Protein AF-A0AAW6BM75-F1 (afdb_monomer)

Sequence (91 aa):
MINKRLKSARLRANITQEKLGIAAGIDEKSARARVSQYENGTHQPTFEIMCAFSKVLNVPECYFYIVDDDFSDVVLAIHQILVDYKHSPKD

Secondary structure (DSSP, 8-state):
--HHHHHHHHHHTT--HHHHHHHTT--HHHHHHHHHHHHTTSSPPPHHHHHHHHHHHT--GGGGG---HHHHHHHHHHHHHHHHHHHSPP-

Radius of gyration: 13.73 Å; Cα contacts (8 Å, |Δi|>4): 87; chains: 1; bounding box: 24×33×40 Å

Structure (mmCIF, N/CA/C/O backbone):
data_AF-A0AAW6BM75-F1
#
_entry.id   AF-A0AAW6BM75-F1
#
loop_
_atom_site.group_PDB
_atom_site.id
_atom_site.type_symbol
_atom_site.label_atom_id
_atom_site.label_alt_id
_atom_site.label_comp_id
_atom_site.label_asym_id
_atom_site.label_entity_id
_atom_site.label_seq_id
_atom_site.pdbx_PDB_ins_code
_atom_site.Cartn_x
_atom_site.Cartn_y
_atom_site.Cartn_z
_atom_site.occupancy
_atom_site.B_iso_or_equiv
_atom_site.auth_seq_id
_atom_site.auth_comp_id
_atom_site.auth_asym_id
_atom_site.auth_atom_id
_atom_site.pdbx_PDB_model_num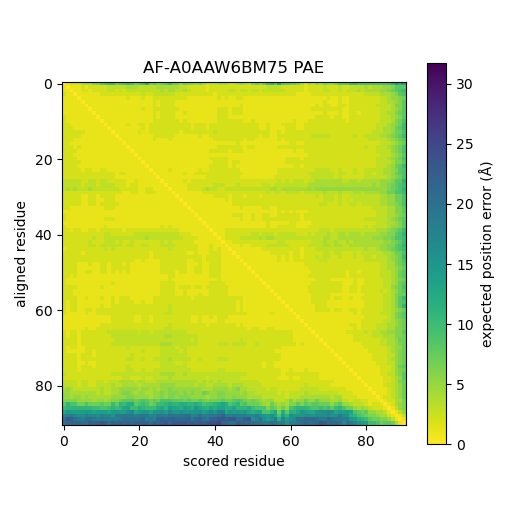
ATOM 1 N N . MET A 1 1 ? 10.732 0.516 3.973 1.00 92.62 1 MET A N 1
ATOM 2 C CA . MET A 1 1 ? 10.007 0.622 2.680 1.00 92.62 1 MET A CA 1
ATOM 3 C C . MET A 1 1 ? 10.076 2.056 2.167 1.00 92.62 1 MET A C 1
ATOM 5 O O . MET A 1 1 ? 10.323 2.948 2.970 1.00 92.62 1 MET A O 1
ATOM 9 N N . ILE A 1 2 ? 9.774 2.293 0.891 1.00 96.62 2 ILE A N 1
ATOM 10 C CA . ILE A 1 2 ? 9.532 3.632 0.339 1.00 96.62 2 ILE A CA 1
ATOM 11 C C . ILE A 1 2 ? 8.048 3.979 0.523 1.00 96.62 2 ILE A C 1
ATOM 13 O O . ILE A 1 2 ? 7.180 3.438 -0.160 1.00 96.62 2 ILE A O 1
ATOM 17 N N . ASN A 1 3 ? 7.734 4.875 1.458 1.00 96.19 3 ASN A N 1
ATOM 18 C CA . ASN A 1 3 ? 6.361 5.179 1.886 1.00 96.19 3 ASN A CA 1
ATOM 19 C C . ASN A 1 3 ? 5.447 5.658 0.738 1.00 96.19 3 ASN A C 1
ATOM 21 O O . ASN A 1 3 ? 4.281 5.255 0.678 1.00 96.19 3 ASN A O 1
ATOM 25 N N . LYS A 1 4 ? 5.981 6.427 -0.231 1.00 97.56 4 LYS A N 1
ATOM 26 C CA . LYS A 1 4 ? 5.217 6.837 -1.427 1.00 97.56 4 LYS A CA 1
ATOM 27 C C . LYS A 1 4 ? 4.693 5.642 -2.232 1.00 97.56 4 LYS A C 1
ATOM 29 O O . LYS A 1 4 ? 3.599 5.728 -2.775 1.00 97.56 4 LYS A O 1
ATOM 34 N N . ARG A 1 5 ? 5.408 4.508 -2.256 1.00 98.56 5 ARG A N 1
ATOM 35 C CA . ARG A 1 5 ? 5.004 3.309 -3.013 1.00 98.56 5 ARG A CA 1
ATOM 36 C C . ARG A 1 5 ? 3.736 2.685 -2.444 1.00 98.56 5 ARG A C 1
ATOM 38 O O . ARG A 1 5 ? 2.835 2.364 -3.212 1.00 98.56 5 ARG A O 1
ATOM 45 N N . LEU A 1 6 ? 3.617 2.584 -1.117 1.00 98.56 6 LEU A N 1
ATOM 46 C CA . LEU A 1 6 ? 2.402 2.058 -0.482 1.00 98.56 6 LEU A CA 1
ATOM 47 C C . LEU A 1 6 ? 1.180 2.906 -0.833 1.00 98.56 6 LEU A C 1
ATOM 49 O O . LEU A 1 6 ? 0.170 2.377 -1.294 1.00 98.56 6 LEU A O 1
ATOM 53 N N . LYS A 1 7 ? 1.311 4.228 -0.679 1.00 98.56 7 LYS A N 1
ATOM 54 C CA . LYS A 1 7 ? 0.235 5.170 -0.988 1.00 98.56 7 LYS A CA 1
ATOM 55 C C . LYS A 1 7 ? -0.155 5.113 -2.463 1.00 98.56 7 LYS A C 1
ATOM 57 O O . LYS A 1 7 ? -1.340 5.020 -2.769 1.00 98.56 7 LYS A O 1
ATOM 62 N N . SER A 1 8 ? 0.819 5.116 -3.373 1.00 98.25 8 SER A N 1
ATOM 63 C CA . SER A 1 8 ? 0.559 5.037 -4.814 1.00 98.25 8 SER A CA 1
ATOM 64 C C . SER A 1 8 ? -0.124 3.726 -5.210 1.00 98.25 8 SER A C 1
ATOM 66 O O . SER A 1 8 ? -1.107 3.760 -5.946 1.00 98.25 8 SER A O 1
ATOM 68 N N . ALA A 1 9 ? 0.329 2.581 -4.689 1.00 98.44 9 ALA A N 1
ATOM 69 C CA . ALA A 1 9 ? -0.319 1.291 -4.940 1.00 98.44 9 ALA A CA 1
ATOM 70 C C . ALA A 1 9 ? -1.755 1.254 -4.403 1.00 98.44 9 ALA A C 1
ATOM 72 O O . ALA A 1 9 ? -2.665 0.841 -5.119 1.00 98.44 9 ALA A O 1
ATOM 73 N N . ARG A 1 10 ? -1.986 1.763 -3.186 1.00 98.69 10 ARG A N 1
ATOM 74 C CA . ARG A 1 10 ? -3.330 1.840 -2.603 1.00 98.69 10 ARG A CA 1
ATOM 75 C C . ARG A 1 10 ? -4.273 2.714 -3.428 1.00 98.69 10 ARG A C 1
ATOM 77 O O . ARG A 1 10 ? -5.427 2.343 -3.632 1.00 98.69 10 ARG A O 1
ATOM 84 N N . LEU A 1 11 ? -3.798 3.872 -3.884 1.00 98.50 11 LEU A N 1
ATOM 85 C CA . LEU A 1 11 ? -4.596 4.782 -4.703 1.00 98.50 11 LEU A CA 1
ATOM 86 C C . LEU A 1 11 ? -4.912 4.177 -6.077 1.00 98.50 11 LEU A C 1
ATOM 88 O O . LEU A 1 11 ? -6.057 4.277 -6.507 1.00 98.50 11 LEU A O 1
ATOM 92 N N . ARG A 1 12 ? -3.962 3.478 -6.718 1.00 97.69 12 ARG A N 1
ATOM 93 C CA . ARG A 1 12 ? -4.226 2.723 -7.959 1.00 97.69 12 ARG A CA 1
ATOM 94 C C . ARG A 1 12 ? -5.262 1.615 -7.765 1.00 97.69 12 ARG A C 1
ATOM 96 O O . ARG A 1 12 ? -6.101 1.420 -8.633 1.00 97.69 12 ARG A O 1
ATOM 103 N N . ALA A 1 13 ? -5.241 0.938 -6.617 1.00 97.75 13 ALA A N 1
ATOM 104 C CA . ALA A 1 13 ? -6.240 -0.069 -6.258 1.00 97.75 13 ALA A CA 1
ATOM 105 C C . ALA A 1 13 ? -7.604 0.528 -5.845 1.00 97.75 13 ALA A C 1
ATOM 107 O O . ALA A 1 13 ? -8.548 -0.219 -5.602 1.00 97.75 13 ALA A O 1
ATOM 108 N N . ASN A 1 14 ? -7.721 1.859 -5.744 1.00 98.25 14 ASN A N 1
ATOM 109 C CA . ASN A 1 14 ? -8.934 2.583 -5.358 1.00 98.25 14 ASN A CA 1
ATOM 110 C C . ASN A 1 14 ? -9.578 2.083 -4.044 1.00 98.25 14 ASN A C 1
ATOM 112 O O . ASN A 1 14 ? -10.789 1.874 -3.950 1.00 98.25 14 ASN A O 1
ATOM 116 N N . ILE A 1 15 ? -8.760 1.874 -3.006 1.00 98.62 15 ILE A N 1
ATOM 117 C CA . ILE A 1 15 ? -9.231 1.461 -1.674 1.00 98.62 15 ILE A CA 1
ATOM 118 C C . ILE A 1 15 ? -8.795 2.435 -0.577 1.00 98.62 15 ILE A C 1
ATOM 120 O O . ILE A 1 15 ? -7.779 3.124 -0.684 1.00 98.62 15 ILE A O 1
ATOM 124 N N . THR A 1 16 ? -9.563 2.500 0.511 1.00 98.75 16 THR A N 1
ATOM 125 C CA . THR A 1 16 ? -9.224 3.318 1.685 1.00 98.75 16 THR A CA 1
ATOM 126 C C . THR A 1 16 ? -8.063 2.704 2.474 1.00 98.75 16 THR A C 1
ATOM 128 O O . THR A 1 16 ? -7.749 1.522 2.333 1.00 98.75 16 THR A O 1
ATOM 131 N N . GLN A 1 17 ? -7.411 3.507 3.323 1.00 98.81 17 GLN A N 1
ATOM 132 C CA . GLN A 1 17 ? -6.370 3.022 4.243 1.00 98.81 17 GLN A CA 1
ATOM 133 C C . GLN A 1 17 ? -6.906 1.921 5.169 1.00 98.81 17 GLN A C 1
ATOM 135 O O . GLN A 1 17 ? -6.250 0.909 5.381 1.00 98.81 17 GLN A O 1
ATOM 140 N N . GLU A 1 18 ? -8.125 2.108 5.673 1.00 98.75 18 GLU A N 1
ATOM 141 C CA . GLU A 1 18 ? -8.837 1.130 6.493 1.00 98.75 18 GLU A CA 1
ATOM 142 C C . GLU A 1 18 ? -9.066 -0.184 5.743 1.00 98.75 18 GLU A C 1
ATOM 144 O O . GLU A 1 18 ? -8.654 -1.237 6.222 1.00 98.75 18 GLU A O 1
ATOM 149 N N . LYS A 1 19 ? -9.620 -0.117 4.524 1.00 98.75 19 LYS A N 1
ATOM 150 C CA . LYS A 1 19 ? -9.878 -1.301 3.696 1.00 98.75 19 LYS A CA 1
ATOM 151 C C . LYS A 1 19 ? -8.595 -2.071 3.384 1.00 98.75 19 LYS A C 1
ATOM 153 O O . LYS A 1 19 ? -8.606 -3.295 3.445 1.00 98.75 19 LYS A O 1
ATOM 158 N N . LEU A 1 20 ? -7.494 -1.373 3.091 1.00 98.81 20 LEU A N 1
ATOM 159 C CA . LEU A 1 20 ? -6.187 -2.008 2.904 1.00 98.81 20 LEU A CA 1
ATOM 160 C C . LEU A 1 20 ? -5.715 -2.711 4.183 1.00 98.81 20 LEU A C 1
ATOM 162 O O . LEU A 1 20 ? -5.284 -3.859 4.120 1.00 98.81 20 LEU A O 1
ATOM 166 N N . GLY A 1 21 ? -5.795 -2.038 5.333 1.00 98.75 21 GLY A N 1
ATOM 167 C CA . GLY A 1 21 ? -5.356 -2.603 6.607 1.00 98.75 21 GLY A CA 1
ATOM 168 C C . GLY A 1 21 ? -6.136 -3.865 6.974 1.00 98.75 21 GLY A C 1
ATOM 169 O O . GLY A 1 21 ? -5.521 -4.893 7.245 1.00 98.75 21 GLY A O 1
ATOM 170 N N . ILE A 1 22 ? -7.468 -3.811 6.897 1.00 98.75 22 ILE A N 1
ATOM 171 C CA . ILE A 1 22 ? -8.348 -4.953 7.187 1.00 98.75 22 ILE A CA 1
ATOM 172 C C . ILE A 1 22 ? -8.053 -6.115 6.234 1.00 98.75 22 ILE A C 1
ATOM 174 O O . ILE A 1 22 ? -7.845 -7.242 6.679 1.00 98.75 22 ILE A O 1
ATOM 178 N N . ALA A 1 23 ? -7.964 -5.848 4.926 1.00 98.62 23 ALA A N 1
ATOM 179 C CA . ALA A 1 23 ? -7.670 -6.880 3.930 1.00 98.62 23 ALA A CA 1
ATOM 180 C C . ALA A 1 23 ? -6.284 -7.524 4.121 1.00 98.62 23 ALA A C 1
ATOM 182 O O . ALA A 1 23 ? -6.078 -8.672 3.735 1.00 98.62 23 ALA A O 1
ATOM 183 N N . ALA A 1 24 ? -5.343 -6.806 4.739 1.00 98.25 24 ALA A N 1
ATOM 184 C CA . ALA A 1 24 ? -4.015 -7.303 5.085 1.00 98.25 24 ALA A CA 1
ATOM 185 C C . ALA A 1 24 ? -3.939 -7.976 6.470 1.00 98.25 24 ALA A C 1
ATOM 187 O O . ALA A 1 24 ? -2.844 -8.312 6.920 1.00 98.25 24 ALA A O 1
ATOM 188 N N . GLY A 1 25 ? -5.072 -8.163 7.156 1.00 98.19 25 GLY A N 1
ATOM 189 C CA . GLY A 1 25 ? -5.141 -8.818 8.464 1.00 98.19 25 GLY A CA 1
ATOM 190 C C . GLY A 1 25 ? -4.792 -7.916 9.652 1.00 98.19 25 GLY A C 1
ATOM 191 O O . GLY A 1 25 ? -4.513 -8.415 10.740 1.00 98.19 25 GLY A O 1
ATOM 192 N N . ILE A 1 26 ? -4.783 -6.592 9.471 1.00 98.31 26 ILE A N 1
ATOM 193 C CA . ILE A 1 26 ? -4.667 -5.644 10.584 1.00 98.31 26 ILE A CA 1
ATOM 194 C C . ILE A 1 26 ? -6.029 -5.524 11.271 1.00 98.31 26 ILE A C 1
ATOM 196 O O . ILE A 1 26 ? -7.046 -5.361 10.601 1.00 98.31 26 ILE A O 1
ATOM 200 N N . ASP A 1 27 ? -6.030 -5.552 12.606 1.00 98.19 27 ASP A N 1
ATOM 201 C CA . ASP A 1 27 ? -7.229 -5.326 13.419 1.00 98.19 27 ASP A CA 1
ATOM 202 C C . ASP A 1 27 ? -7.971 -4.050 12.992 1.00 98.19 27 ASP A C 1
ATOM 204 O O . ASP A 1 27 ? -7.363 -2.979 12.890 1.00 98.19 27 ASP A O 1
ATOM 208 N N . GLU A 1 28 ? -9.282 -4.173 12.775 1.00 97.94 28 GLU A N 1
ATOM 209 C CA . GLU A 1 28 ? -10.156 -3.131 12.224 1.00 97.94 28 GLU A CA 1
ATOM 210 C C . GLU A 1 28 ? -10.042 -1.805 12.983 1.00 97.94 28 GLU A C 1
ATOM 212 O O . GLU A 1 28 ? -9.892 -0.750 12.363 1.00 97.94 28 GLU A O 1
ATOM 217 N N . LYS A 1 29 ? -9.973 -1.846 14.322 1.00 98.06 29 LYS A N 1
ATOM 218 C CA . LYS A 1 29 ? -9.886 -0.637 15.160 1.00 98.06 29 LYS A CA 1
ATOM 219 C C . LYS A 1 29 ? -8.578 0.127 14.953 1.00 98.06 29 LYS A C 1
ATOM 221 O O . LYS A 1 29 ? -8.507 1.320 15.240 1.00 98.06 29 LYS A O 1
ATOM 226 N N . SER A 1 30 ? -7.535 -0.549 14.469 1.00 97.94 30 SER A N 1
ATOM 227 C CA . SER A 1 30 ? -6.203 0.022 14.240 1.00 97.94 30 SER A CA 1
ATOM 228 C C . SER A 1 30 ? -5.825 0.157 12.759 1.00 97.94 30 SER A C 1
ATOM 230 O O . SER A 1 30 ? -4.824 0.808 12.447 1.00 97.94 30 SER A O 1
ATOM 232 N N . ALA A 1 31 ? -6.616 -0.412 11.843 1.00 98.50 31 ALA A N 1
ATOM 233 C CA . ALA A 1 31 ? -6.286 -0.559 10.426 1.00 98.50 31 ALA A CA 1
ATOM 234 C C . ALA A 1 31 ? -5.962 0.777 9.751 1.00 98.50 31 ALA A C 1
ATOM 236 O O . ALA A 1 31 ? -4.866 0.960 9.213 1.00 98.50 31 ALA A O 1
ATOM 237 N N . ARG A 1 32 ? -6.880 1.748 9.842 1.00 98.62 32 ARG A N 1
ATOM 238 C CA . ARG A 1 32 ? -6.685 3.087 9.269 1.00 98.62 32 ARG A CA 1
ATOM 239 C C . ARG A 1 32 ? -5.434 3.767 9.825 1.00 98.62 32 ARG A C 1
ATOM 241 O O . ARG A 1 32 ? -4.625 4.288 9.057 1.00 98.62 32 ARG A O 1
ATOM 248 N N . ALA A 1 33 ? -5.286 3.774 11.151 1.00 98.69 33 ALA A N 1
ATOM 249 C CA . ALA A 1 33 ? -4.194 4.466 11.830 1.00 98.69 33 ALA A CA 1
ATOM 250 C C . ALA A 1 33 ? -2.829 3.880 11.443 1.00 98.69 33 ALA A C 1
ATOM 252 O O . ALA A 1 33 ? -1.925 4.631 11.078 1.00 98.69 33 ALA A O 1
ATOM 253 N N . ARG A 1 34 ? -2.697 2.547 11.439 1.00 98.44 34 ARG A N 1
ATOM 254 C CA . ARG A 1 34 ? -1.451 1.862 11.066 1.00 98.44 34 ARG A CA 1
ATOM 255 C C . ARG A 1 34 ? -1.074 2.110 9.611 1.00 98.44 34 ARG A C 1
ATOM 257 O O . ARG A 1 34 ? 0.058 2.497 9.342 1.00 98.44 34 ARG A O 1
ATOM 264 N N . VAL A 1 35 ? -2.014 1.974 8.673 1.00 98.69 35 VAL A N 1
ATOM 265 C CA . VAL A 1 35 ? -1.728 2.253 7.255 1.00 98.69 35 VAL A CA 1
ATOM 266 C C . VAL A 1 35 ? -1.345 3.721 7.050 1.00 98.69 35 VAL A C 1
ATOM 268 O O . VAL A 1 35 ? -0.384 4.000 6.337 1.00 98.69 35 VAL A O 1
ATOM 271 N N . SER A 1 36 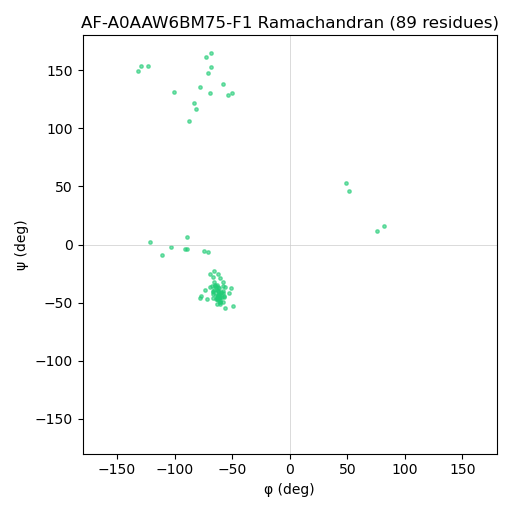? -2.008 4.664 7.728 1.00 98.69 36 SER A N 1
ATOM 272 C CA . SER A 1 36 ? -1.611 6.077 7.686 1.00 98.69 36 SER A CA 1
ATOM 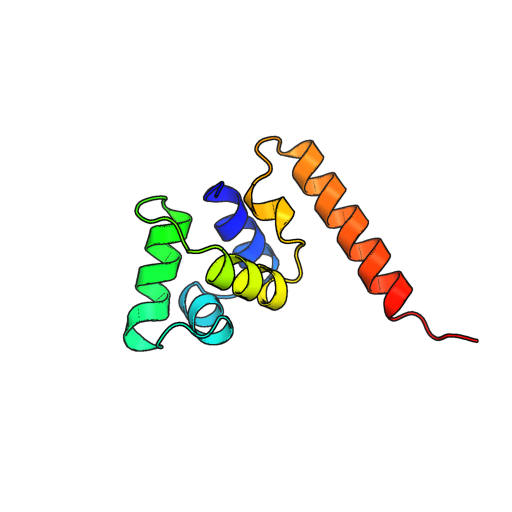273 C C . SER A 1 36 ? -0.182 6.306 8.193 1.00 98.69 36 SER A C 1
ATOM 275 O O . SER A 1 36 ? 0.547 7.093 7.592 1.00 98.69 36 SER A O 1
ATOM 277 N N . GLN A 1 37 ? 0.225 5.633 9.274 1.00 98.56 37 GLN A N 1
ATOM 278 C CA . GLN A 1 37 ? 1.588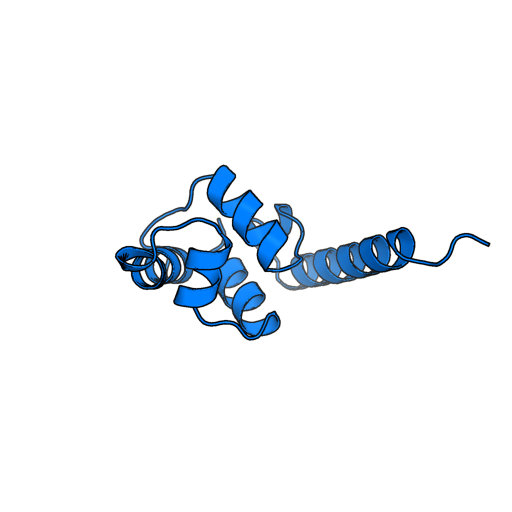 5.706 9.820 1.00 98.56 37 GLN A CA 1
ATOM 279 C C . GLN A 1 37 ? 2.641 5.101 8.879 1.00 98.56 37 GLN A C 1
ATOM 281 O O . GLN A 1 37 ? 3.799 5.513 8.904 1.00 98.56 37 GLN A O 1
ATOM 286 N N . TYR A 1 38 ? 2.261 4.129 8.050 1.00 98.44 38 TYR A N 1
ATOM 287 C CA . TYR A 1 38 ? 3.145 3.567 7.029 1.00 98.44 38 TYR A CA 1
ATOM 288 C C . TYR A 1 38 ? 3.267 4.502 5.819 1.00 98.44 38 TYR A C 1
ATOM 290 O O . TYR A 1 38 ? 4.371 4.777 5.354 1.00 98.44 38 TYR A O 1
ATOM 298 N N . GLU A 1 39 ? 2.153 5.059 5.335 1.00 98.50 39 GLU A N 1
ATOM 299 C CA . GLU A 1 39 ? 2.146 5.979 4.186 1.00 98.50 39 GLU A CA 1
ATOM 300 C C . GLU A 1 39 ? 2.862 7.307 4.465 1.00 98.50 39 GLU A C 1
ATOM 302 O O . GLU A 1 39 ? 3.460 7.892 3.558 1.00 98.50 39 GLU A O 1
ATOM 307 N N . ASN A 1 40 ? 2.822 7.790 5.709 1.00 97.81 40 ASN A N 1
ATOM 308 C CA . ASN A 1 40 ? 3.532 9.002 6.119 1.00 97.81 40 ASN A CA 1
ATOM 309 C C . ASN A 1 40 ? 4.972 8.732 6.608 1.00 97.81 40 ASN A C 1
ATOM 311 O O . ASN A 1 40 ? 5.690 9.682 6.900 1.00 97.81 40 ASN A O 1
ATOM 315 N N . GLY A 1 41 ? 5.393 7.463 6.689 1.00 96.44 41 GLY A N 1
ATOM 316 C CA . GLY A 1 41 ? 6.739 7.065 7.108 1.00 96.44 41 GLY A CA 1
ATOM 317 C C . GLY A 1 41 ? 7.018 7.166 8.612 1.00 96.44 41 GLY A C 1
ATOM 318 O O . GLY A 1 41 ? 8.171 7.035 9.009 1.00 96.44 41 GLY A O 1
ATOM 319 N N . THR A 1 42 ? 5.998 7.368 9.454 1.00 97.62 42 THR A N 1
ATOM 320 C CA . THR A 1 42 ? 6.161 7.420 10.921 1.00 97.62 42 THR A CA 1
ATOM 321 C C . THR A 1 42 ? 6.548 6.053 11.486 1.00 97.62 42 THR A C 1
ATOM 323 O O . THR A 1 42 ? 7.319 5.970 12.435 1.00 97.62 42 THR A O 1
ATOM 326 N N . HIS A 1 43 ? 6.019 4.975 10.903 1.00 97.44 43 HIS A N 1
ATOM 327 C CA . HIS A 1 43 ? 6.374 3.604 11.261 1.00 97.44 43 HIS A CA 1
ATOM 328 C C . HIS A 1 43 ? 6.730 2.806 10.012 1.00 97.44 43 HIS A C 1
ATOM 330 O O . HIS A 1 43 ? 6.235 3.084 8.919 1.00 97.44 43 HIS A O 1
ATOM 336 N N . GLN A 1 44 ? 7.555 1.774 10.185 1.00 95.62 44 GLN A N 1
ATOM 337 C CA . GLN A 1 44 ? 7.804 0.798 9.131 1.00 95.62 44 GLN A CA 1
ATOM 338 C C . GLN A 1 44 ? 6.980 -0.473 9.381 1.00 95.62 44 GLN A C 1
ATOM 340 O O . GLN A 1 44 ? 6.986 -0.990 10.500 1.00 95.62 44 GLN A O 1
ATOM 345 N N . PRO A 1 45 ? 6.256 -0.980 8.371 1.00 96.75 45 PRO A N 1
ATOM 346 C CA . PRO A 1 45 ? 5.619 -2.289 8.455 1.00 96.75 45 PRO A CA 1
ATOM 347 C C . PRO A 1 45 ? 6.674 -3.401 8.463 1.00 96.75 45 PRO A C 1
ATOM 349 O O . PRO A 1 45 ? 7.759 -3.247 7.894 1.00 96.75 45 PRO A O 1
ATOM 352 N N . THR A 1 46 ? 6.341 -4.539 9.075 1.00 97.69 46 THR A N 1
ATOM 353 C CA . THR A 1 46 ? 7.162 -5.751 8.957 1.00 97.69 46 THR A CA 1
ATOM 354 C C . THR A 1 46 ? 7.094 -6.300 7.533 1.00 97.69 46 THR A C 1
ATOM 356 O O . THR A 1 46 ? 6.204 -5.942 6.754 1.00 97.69 46 THR A O 1
ATOM 359 N N . PHE A 1 47 ? 8.018 -7.193 7.183 1.00 97.19 47 PHE A N 1
ATOM 360 C CA . PHE A 1 47 ? 8.010 -7.809 5.861 1.00 97.19 47 PHE A CA 1
ATOM 361 C C . PHE A 1 47 ? 6.744 -8.647 5.623 1.00 97.19 47 PHE A C 1
ATOM 363 O O . PHE A 1 47 ? 6.186 -8.612 4.532 1.00 97.19 47 PHE A O 1
ATOM 370 N N . GLU A 1 48 ? 6.210 -9.310 6.649 1.00 98.25 48 GLU A N 1
ATOM 371 C CA . GLU A 1 48 ? 4.966 -10.083 6.557 1.00 98.25 48 GLU A CA 1
ATOM 372 C C . GLU A 1 48 ? 3.772 -9.195 6.191 1.00 98.25 48 GLU A C 1
ATOM 374 O O . GLU A 1 48 ? 2.981 -9.548 5.315 1.00 98.25 48 GLU A O 1
ATOM 379 N N . ILE A 1 49 ? 3.671 -8.008 6.803 1.00 98.06 49 ILE A N 1
ATOM 380 C CA . ILE A 1 49 ? 2.650 -7.014 6.445 1.00 98.06 49 ILE A CA 1
ATOM 381 C C . ILE A 1 49 ? 2.858 -6.518 5.010 1.00 98.06 49 ILE A C 1
ATOM 383 O O . ILE A 1 49 ? 1.886 -6.319 4.284 1.00 98.06 49 ILE A O 1
ATOM 387 N N . MET A 1 50 ? 4.107 -6.373 4.561 1.00 98.12 50 MET A N 1
ATOM 388 C CA . MET A 1 50 ? 4.389 -5.995 3.176 1.00 98.12 50 MET A CA 1
ATOM 389 C C . MET A 1 50 ? 3.979 -7.060 2.165 1.00 98.12 50 MET A C 1
ATOM 391 O O . MET A 1 50 ? 3.386 -6.723 1.140 1.00 98.12 50 MET A O 1
ATOM 395 N N . CYS A 1 51 ? 4.215 -8.333 2.470 1.00 98.50 51 CYS A N 1
ATOM 396 C CA . CYS A 1 51 ? 3.718 -9.455 1.680 1.00 98.50 51 CYS A CA 1
ATOM 397 C C . CYS A 1 51 ? 2.182 -9.498 1.658 1.00 98.50 51 CYS A C 1
ATOM 399 O O . CYS A 1 51 ? 1.585 -9.825 0.634 1.00 98.50 51 CYS A O 1
ATOM 401 N N . ALA A 1 52 ? 1.518 -9.147 2.763 1.00 98.69 52 ALA A N 1
ATOM 402 C CA . ALA A 1 52 ? 0.062 -9.034 2.791 1.00 98.69 52 ALA A CA 1
ATOM 403 C C . ALA A 1 52 ? -0.433 -7.877 1.901 1.00 98.69 52 ALA A C 1
ATOM 405 O O . ALA A 1 52 ? -1.324 -8.076 1.077 1.00 98.69 52 ALA A O 1
ATOM 406 N N . PHE A 1 53 ? 0.185 -6.694 1.986 1.00 98.69 53 PHE A N 1
ATOM 407 C CA . PHE A 1 53 ? -0.144 -5.561 1.114 1.00 98.69 53 PHE A CA 1
ATOM 408 C C . PHE A 1 53 ? 0.126 -5.848 -0.367 1.00 98.69 53 PHE A C 1
ATOM 410 O O . PHE A 1 53 ? -0.701 -5.477 -1.193 1.00 98.69 53 PHE A O 1
ATOM 417 N N . SER A 1 54 ? 1.229 -6.526 -0.703 1.00 98.50 54 SER A N 1
ATOM 418 C CA . SER A 1 54 ? 1.551 -7.000 -2.064 1.00 98.50 54 SER A CA 1
ATOM 419 C C . SER A 1 54 ? 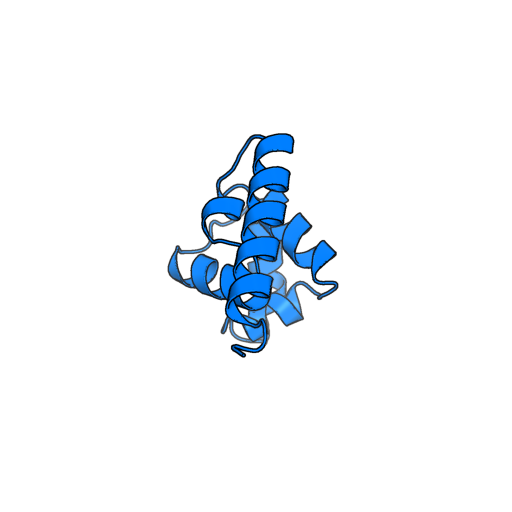0.367 -7.746 -2.685 1.00 98.50 54 SER A C 1
ATOM 421 O O . SER A 1 54 ? -0.146 -7.356 -3.737 1.00 98.50 54 SER A O 1
ATOM 423 N N . LYS A 1 55 ? -0.155 -8.743 -1.960 1.00 98.19 55 LYS A N 1
ATOM 424 C CA . LYS A 1 55 ? -1.298 -9.558 -2.393 1.00 98.19 55 LYS A CA 1
ATOM 425 C C . LYS A 1 55 ? -2.575 -8.738 -2.559 1.00 98.19 55 LYS A C 1
ATOM 427 O O . LYS A 1 55 ? -3.250 -8.872 -3.573 1.00 98.19 55 LYS A O 1
ATOM 432 N N . VAL A 1 56 ? -2.903 -7.883 -1.586 1.00 98.44 56 VAL A N 1
ATOM 433 C CA . VAL A 1 56 ? -4.126 -7.057 -1.622 1.00 98.44 56 VAL A CA 1
ATOM 434 C C . VAL A 1 56 ? -4.090 -6.036 -2.760 1.00 98.44 56 VAL A C 1
ATOM 436 O O . VAL A 1 56 ? -5.113 -5.773 -3.385 1.00 98.44 56 VAL A O 1
ATOM 439 N N . LEU A 1 57 ? -2.925 -5.439 -3.015 1.00 98.44 57 LEU A N 1
ATOM 440 C CA . LEU A 1 57 ? -2.756 -4.365 -3.995 1.00 98.44 57 LEU A CA 1
ATOM 441 C C . LEU A 1 57 ? -2.399 -4.874 -5.396 1.00 98.44 57 LEU A C 1
ATOM 443 O O . LEU A 1 57 ? -2.301 -4.061 -6.311 1.00 98.44 57 LEU A O 1
ATOM 447 N N . ASN A 1 58 ? -2.200 -6.186 -5.557 1.00 97.38 58 ASN A N 1
ATOM 448 C CA . ASN A 1 58 ? -1.726 -6.823 -6.784 1.00 97.38 58 ASN A CA 1
ATOM 449 C C . ASN A 1 58 ? -0.474 -6.133 -7.367 1.00 97.38 58 ASN A C 1
ATOM 451 O O . ASN A 1 58 ? -0.437 -5.732 -8.529 1.00 97.38 58 ASN A O 1
ATOM 455 N N . VAL A 1 59 ? 0.558 -5.973 -6.539 1.00 98.19 59 VAL A N 1
ATOM 456 C CA . VAL A 1 59 ? 1.874 -5.445 -6.939 1.00 98.19 59 VAL A CA 1
ATOM 457 C C . VAL A 1 59 ? 2.967 -6.363 -6.393 1.00 98.19 59 VAL A C 1
ATOM 459 O O . VAL A 1 59 ? 2.760 -6.929 -5.326 1.00 98.19 59 VAL A O 1
ATOM 462 N N . PRO A 1 60 ? 4.132 -6.508 -7.047 1.00 98.06 60 PRO A N 1
ATOM 463 C CA . PRO A 1 60 ? 5.192 -7.372 -6.534 1.00 98.06 60 PRO A CA 1
ATOM 464 C C . PRO A 1 60 ? 5.830 -6.759 -5.279 1.00 98.06 60 PRO A C 1
ATOM 466 O O . PRO A 1 60 ? 5.960 -5.540 -5.180 1.00 98.06 60 PRO A O 1
ATOM 469 N N . GLU A 1 61 ? 6.294 -7.576 -4.328 1.00 98.12 61 GLU A N 1
ATOM 470 C CA . GLU A 1 61 ? 6.836 -7.101 -3.042 1.00 98.12 61 GLU A CA 1
ATOM 471 C C . GLU A 1 61 ? 7.992 -6.109 -3.228 1.00 98.12 61 GLU A C 1
ATOM 473 O O . GLU A 1 61 ? 8.117 -5.131 -2.485 1.00 98.12 61 GLU A O 1
ATOM 478 N N . CYS A 1 62 ? 8.823 -6.334 -4.250 1.00 97.81 62 CYS A N 1
ATOM 479 C CA . CYS A 1 62 ? 9.957 -5.471 -4.561 1.00 97.81 62 CYS A CA 1
ATOM 480 C C . CYS A 1 62 ? 9.530 -4.032 -4.888 1.00 97.81 62 CYS A C 1
ATOM 482 O O . C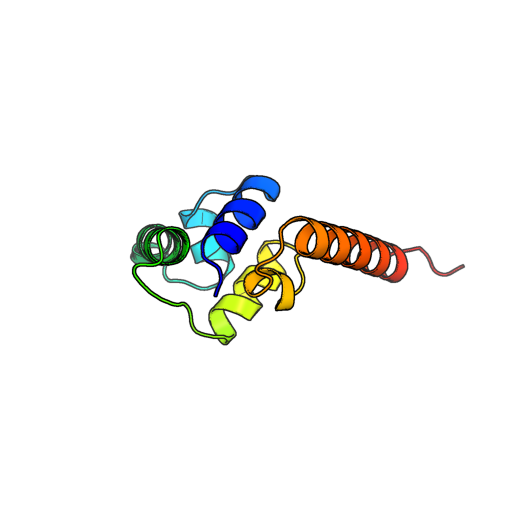YS A 1 62 ? 10.271 -3.107 -4.558 1.00 97.81 62 CYS A O 1
ATOM 484 N N . TYR A 1 63 ? 8.321 -3.818 -5.426 1.00 98.50 63 TYR A N 1
ATOM 485 C CA . TYR A 1 63 ? 7.781 -2.496 -5.757 1.00 98.50 63 TYR A CA 1
ATOM 486 C C . TYR A 1 63 ? 7.873 -1.516 -4.581 1.00 98.50 63 TYR A C 1
ATOM 488 O O . TYR A 1 63 ? 8.199 -0.340 -4.752 1.00 98.50 63 TYR A O 1
ATOM 496 N N . PHE A 1 64 ? 7.651 -2.003 -3.358 1.00 98.44 64 PHE A N 1
ATOM 497 C CA . PHE A 1 64 ? 7.659 -1.175 -2.153 1.00 98.44 64 PHE A CA 1
ATOM 498 C C . PHE A 1 64 ? 9.045 -0.671 -1.733 1.00 98.44 64 PHE A C 1
ATOM 500 O O . PHE A 1 64 ? 9.146 0.133 -0.802 1.00 98.44 64 PHE A O 1
ATOM 507 N N . TYR A 1 65 ? 10.106 -1.124 -2.397 1.00 98.00 65 TYR A N 1
ATOM 508 C CA . TYR A 1 65 ? 11.495 -0.796 -2.080 1.00 98.00 65 TYR A CA 1
ATOM 509 C C . TYR A 1 65 ? 12.235 -0.130 -3.248 1.00 98.00 65 TYR A C 1
ATOM 511 O O . TYR A 1 65 ? 13.409 0.203 -3.111 1.00 98.00 65 TYR A O 1
ATOM 519 N N . ILE A 1 66 ? 11.557 0.123 -4.370 1.00 98.38 66 ILE A N 1
ATOM 520 C CA . ILE A 1 66 ? 12.148 0.797 -5.528 1.00 98.38 66 ILE A CA 1
ATOM 521 C C . ILE A 1 66 ? 12.113 2.318 -5.324 1.00 98.38 66 ILE A C 1
ATOM 523 O O . ILE A 1 66 ? 11.045 2.915 -5.163 1.00 98.38 66 ILE A O 1
ATOM 527 N N . VAL A 1 67 ? 13.284 2.956 -5.353 1.00 98.12 67 VAL A N 1
ATOM 528 C CA . VAL A 1 67 ? 13.428 4.418 -5.213 1.00 98.12 67 VAL A CA 1
ATOM 529 C C . VAL A 1 67 ? 13.068 5.143 -6.508 1.00 98.12 67 VAL A C 1
ATOM 531 O O . VAL A 1 67 ? 12.296 6.102 -6.472 1.00 98.12 67 VAL A O 1
ATOM 534 N N . ASP A 1 68 ? 13.584 4.646 -7.629 1.00 98.25 68 ASP A N 1
ATOM 535 C CA . ASP A 1 68 ? 13.412 5.212 -8.965 1.00 98.25 68 ASP A CA 1
ATOM 536 C C . ASP A 1 68 ? 11.963 5.067 -9.462 1.00 98.25 68 ASP A C 1
ATOM 538 O O . ASP A 1 68 ? 11.350 4.010 -9.315 1.00 98.25 68 ASP A O 1
ATOM 542 N N . ASP 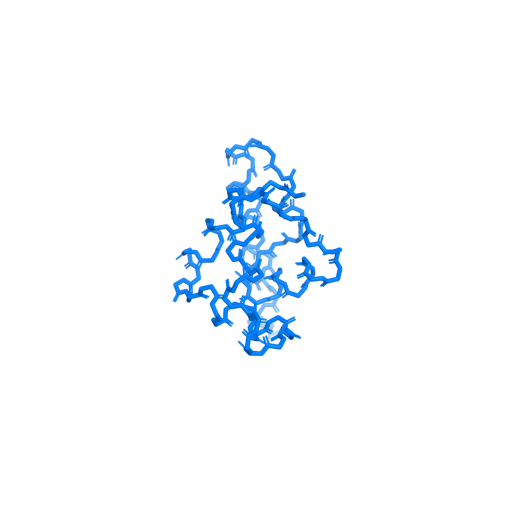A 1 69 ? 11.366 6.150 -9.956 1.00 97.31 69 ASP A N 1
ATOM 543 C CA . ASP A 1 69 ? 9.957 6.142 -10.361 1.00 97.31 69 ASP A CA 1
ATOM 544 C C . ASP A 1 69 ? 9.742 5.347 -11.652 1.00 97.31 69 ASP A C 1
ATOM 546 O O . ASP A 1 69 ? 8.904 4.438 -11.653 1.00 97.31 69 ASP A O 1
ATOM 550 N N . ASP A 1 70 ? 10.575 5.580 -12.664 1.00 97.94 70 ASP A N 1
ATOM 551 C CA . ASP A 1 70 ? 10.489 4.920 -13.968 1.00 97.94 70 ASP A CA 1
ATOM 552 C C . ASP A 1 70 ? 10.683 3.402 -13.835 1.00 97.94 70 ASP A C 1
ATOM 554 O O . ASP A 1 70 ? 9.896 2.606 -14.353 1.00 97.94 70 ASP A O 1
ATOM 558 N N . PHE A 1 71 ? 11.675 2.968 -13.055 1.00 98.31 71 PHE A N 1
ATOM 559 C CA . PHE A 1 71 ? 11.909 1.550 -12.795 1.00 98.31 71 PHE A CA 1
ATOM 560 C C . PHE A 1 71 ? 10.750 0.907 -12.028 1.00 98.31 71 PHE A C 1
ATOM 562 O O . PHE A 1 71 ? 10.408 -0.253 -12.269 1.00 98.31 71 PHE A O 1
ATOM 569 N N . SER A 1 72 ? 10.110 1.650 -11.118 1.00 98.31 72 SER A N 1
ATOM 570 C CA . SER A 1 72 ? 8.947 1.136 -10.392 1.00 98.31 72 SER A CA 1
ATOM 571 C C . SER A 1 72 ? 7.761 0.881 -11.323 1.00 98.31 72 SER A C 1
ATOM 573 O O . SER A 1 72 ? 7.061 -0.115 -11.142 1.00 98.31 72 SER A O 1
ATOM 575 N N . ASP A 1 73 ? 7.580 1.723 -12.339 1.00 97.69 73 ASP A N 1
ATOM 576 C CA . ASP A 1 73 ? 6.510 1.581 -13.324 1.00 97.69 73 ASP A CA 1
ATOM 577 C C . ASP A 1 73 ? 6.788 0.424 -14.294 1.00 97.69 73 ASP A C 1
ATOM 579 O O . ASP A 1 73 ? 5.890 -0.373 -14.574 1.00 97.69 73 ASP A O 1
ATOM 583 N N . VAL A 1 74 ? 8.047 0.238 -14.712 1.00 98.31 74 VAL A N 1
ATOM 584 C CA . VAL A 1 74 ? 8.470 -0.937 -15.497 1.00 98.31 74 VAL A CA 1
ATOM 585 C C . VAL A 1 74 ? 8.192 -2.239 -14.741 1.00 98.31 74 VAL A C 1
ATOM 587 O O . VAL A 1 74 ? 7.640 -3.182 -15.309 1.00 98.31 74 VAL A O 1
ATOM 590 N N . VAL A 1 75 ? 8.523 -2.299 -13.449 1.00 98.31 75 VAL A N 1
ATOM 591 C CA . VAL A 1 75 ? 8.272 -3.487 -12.618 1.00 98.31 75 VAL A CA 1
ATOM 592 C C . VAL A 1 75 ? 6.776 -3.790 -12.494 1.00 98.31 75 VAL A C 1
ATOM 594 O O . VAL A 1 75 ? 6.388 -4.957 -12.562 1.00 98.31 75 VAL A O 1
ATOM 597 N N . LEU A 1 76 ? 5.925 -2.768 -12.360 1.00 97.94 76 LEU A N 1
ATOM 598 C CA . LEU A 1 76 ? 4.470 -2.957 -12.356 1.00 97.94 76 LEU A CA 1
ATOM 599 C C . LEU A 1 76 ? 3.953 -3.486 -13.698 1.00 97.94 76 LEU A C 1
ATOM 601 O O . LEU A 1 76 ? 3.135 -4.405 -13.707 1.00 97.94 76 LEU A O 1
ATOM 605 N N . ALA A 1 77 ? 4.442 -2.947 -14.817 1.00 97.44 77 ALA A N 1
ATOM 606 C CA . ALA A 1 77 ? 4.048 -3.400 -16.148 1.00 97.44 77 ALA A CA 1
ATOM 607 C C . ALA A 1 77 ? 4.426 -4.872 -16.381 1.00 97.44 77 ALA A C 1
ATOM 609 O O . ALA A 1 77 ? 3.599 -5.662 -16.834 1.00 97.44 77 ALA A O 1
ATOM 610 N N . ILE A 1 78 ? 5.647 -5.266 -16.002 1.00 97.69 78 ILE A N 1
ATOM 611 C CA . ILE A 1 78 ? 6.101 -6.661 -16.087 1.00 97.69 78 ILE A CA 1
ATOM 612 C C . ILE A 1 78 ? 5.243 -7.567 -15.199 1.00 97.69 78 ILE A C 1
ATOM 614 O O . ILE A 1 78 ? 4.831 -8.639 -15.640 1.00 97.69 78 ILE A O 1
ATOM 618 N N . HIS A 1 79 ? 4.948 -7.149 -13.963 1.00 97.06 79 HIS A N 1
ATOM 619 C CA . HIS A 1 79 ? 4.081 -7.915 -13.062 1.00 97.06 79 HIS A CA 1
ATOM 620 C C . HIS A 1 79 ? 2.708 -8.166 -13.682 1.00 97.06 79 HIS A C 1
ATOM 622 O O . HIS A 1 79 ? 2.247 -9.304 -13.673 1.00 97.06 79 HIS A O 1
ATOM 628 N N . GLN A 1 80 ? 2.092 -7.144 -14.283 1.00 94.69 80 GLN A N 1
ATOM 629 C CA . GLN A 1 80 ? 0.792 -7.292 -14.934 1.00 94.69 80 GLN A CA 1
ATOM 630 C C . GLN A 1 80 ? 0.851 -8.280 -16.106 1.00 94.69 80 GLN A C 1
ATOM 632 O O . GLN A 1 80 ? 0.033 -9.192 -16.161 1.00 94.69 80 GLN A O 1
ATOM 637 N N . ILE A 1 81 ? 1.871 -8.187 -16.969 1.00 95.88 81 ILE A N 1
ATOM 638 C CA . ILE A 1 81 ? 2.076 -9.140 -18.076 1.00 95.88 81 ILE A CA 1
ATOM 639 C C . ILE A 1 81 ? 2.193 -10.580 -17.554 1.00 95.88 81 ILE A C 1
ATOM 641 O O . ILE A 1 81 ? 1.594 -11.499 -18.110 1.00 95.88 81 ILE A O 1
ATOM 645 N N . LEU A 1 82 ? 2.956 -10.795 -16.478 1.00 94.31 82 LEU A N 1
ATOM 646 C CA . LEU A 1 82 ? 3.136 -12.123 -15.884 1.00 94.31 82 LEU A CA 1
ATOM 647 C C . LEU A 1 82 ? 1.860 -12.646 -15.220 1.00 94.31 82 LEU A C 1
ATOM 649 O O . LEU A 1 82 ? 1.605 -13.851 -15.259 1.00 94.31 82 LEU A O 1
ATOM 653 N N . VAL A 1 83 ? 1.080 -11.768 -14.586 1.00 90.94 83 VAL A N 1
ATOM 654 C CA . VAL A 1 83 ? -0.233 -12.113 -14.034 1.00 90.94 83 VAL A CA 1
ATOM 655 C C . VAL A 1 83 ? -1.162 -12.529 -15.167 1.00 90.94 83 VAL A C 1
ATOM 657 O O . VAL A 1 83 ? -1.710 -13.624 -15.098 1.00 90.94 83 VAL A O 1
ATOM 660 N N . ASP A 1 84 ? -1.277 -11.733 -16.224 1.00 91.12 84 ASP A N 1
ATOM 661 C CA . ASP A 1 84 ? -2.160 -12.024 -17.355 1.00 91.12 84 ASP A CA 1
ATOM 662 C C . ASP A 1 84 ? -1.766 -13.343 -18.031 1.00 91.12 84 ASP A C 1
ATOM 664 O O . ASP A 1 84 ? -2.606 -14.220 -18.209 1.00 91.12 84 ASP A O 1
ATOM 668 N N . TYR A 1 85 ? -0.468 -13.558 -18.277 1.00 91.12 85 TYR A N 1
ATOM 669 C CA . TYR A 1 85 ? 0.044 -14.807 -18.847 1.00 91.12 85 TYR A CA 1
ATOM 670 C C . TYR A 1 85 ? -0.311 -16.047 -18.011 1.00 91.12 85 TYR A C 1
ATOM 672 O O . TYR A 1 85 ? -0.651 -17.092 -18.560 1.00 91.12 85 TYR A O 1
ATOM 680 N N . LYS A 1 86 ? -0.252 -15.953 -16.675 1.00 86.75 86 LYS A N 1
ATOM 681 C CA . LYS A 1 86 ? -0.613 -17.067 -15.779 1.00 86.75 86 LYS A CA 1
ATOM 682 C C . LYS A 1 86 ? -2.108 -17.388 -15.788 1.00 86.75 86 LYS A C 1
ATOM 684 O O . LYS A 1 86 ? -2.463 -18.518 -15.457 1.00 86.75 86 LYS A O 1
ATOM 689 N N . HIS A 1 87 ? -2.953 -16.414 -16.122 1.00 82.56 87 HIS A N 1
ATOM 690 C CA . HIS A 1 87 ? -4.410 -16.556 -16.145 1.00 82.56 87 HIS A CA 1
ATOM 691 C C . HIS A 1 87 ? -4.979 -16.715 -17.563 1.00 82.56 87 HIS A C 1
ATOM 693 O O . HIS A 1 87 ? -6.186 -16.910 -17.702 1.00 82.56 87 HIS A O 1
ATOM 699 N N . SER A 1 88 ? -4.140 -16.673 -18.604 1.00 77.50 88 SER A N 1
ATOM 700 C CA . SER A 1 88 ? -4.548 -17.011 -19.966 1.00 77.50 88 SER A CA 1
ATOM 701 C C . SER A 1 88 ? -5.097 -18.443 -20.028 1.00 77.50 88 SER A C 1
ATOM 703 O O . SER A 1 88 ? -4.508 -19.346 -19.419 1.00 77.50 88 SER A O 1
ATOM 705 N N . PRO A 1 89 ? -6.194 -18.684 -20.774 1.00 69.12 89 PRO A N 1
ATOM 706 C CA . PRO A 1 89 ? -6.648 -20.035 -21.072 1.00 69.12 89 PRO A CA 1
ATOM 707 C C . PRO A 1 89 ? -5.487 -20.824 -21.677 1.00 69.12 89 PRO A C 1
ATOM 709 O O . PRO A 1 89 ? -4.826 -20.346 -22.598 1.00 69.12 89 PRO A O 1
ATOM 712 N N . LYS A 1 90 ? -5.208 -22.007 -21.130 1.00 71.81 90 LYS A N 1
ATOM 713 C CA . LYS A 1 90 ? -4.331 -22.959 -21.806 1.00 71.81 90 LYS A CA 1
ATOM 714 C C . LYS A 1 90 ? -5.193 -23.678 -22.835 1.00 71.81 90 LYS A C 1
ATOM 716 O O . LYS A 1 90 ? -6.174 -24.301 -22.429 1.00 71.81 90 LYS A O 1
ATOM 721 N N . ASP A 1 91 ? -4.853 -23.507 -24.109 1.00 68.69 91 ASP A N 1
ATOM 722 C CA . ASP A 1 91 ? -5.413 -24.290 -25.216 1.00 68.69 91 ASP A CA 1
ATOM 723 C C . ASP A 1 91 ? -5.265 -25.802 -24.967 1.00 68.69 91 ASP A C 1
ATOM 725 O O . ASP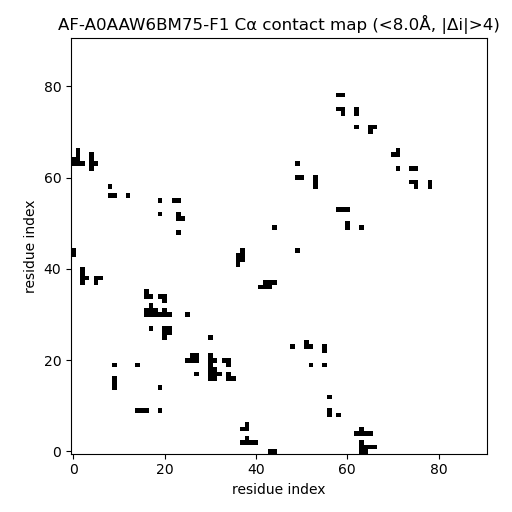 A 1 91 ? -4.233 -26.213 -24.374 1.00 68.69 91 ASP A O 1
#

Foldseek 3Di:
DQLCLLVVLCVVQVDAQLVLQVQLVHDNVCRNVVSVCSNVVVDPDDLSSLVSSCVVSVADSCLNVDPDPVVSVVRRVVSVVVVVVVVDDDD

Nearest PDB structures (foldseek):
  4jqd-assembly1_A  TM=8.799E-01  e=2.971E-07  Citrobacter sp. R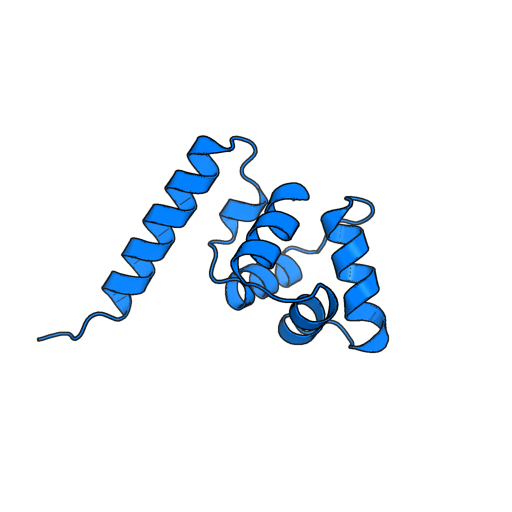FL231
  3lfp-assembly1_A  TM=8.877E-01  e=3.694E-07  Citrobacter sp. RFL231
  4o8b-assembly1_A-2  TM=9.162E-01  e=8.221E-06  Pseudomonas aeruginosa PAO1
  5d4z-assembly8_T  TM=8.217E-01  e=2.550E-01  Salmonella phage SPC32H
  2ef8-assembly1_B  TM=5.741E-01  e=1.563E-01  Peduovirus P2

InterPro domains:
  IPR001387 Cro/C1-type, helix-turn-helix domain [PF01381] (6-64)
  IPR001387 Cro/C1-type, helix-turn-helix domain [PS50943] (6-64)
  IPR001387 Cro/C1-type, helix-turn-helix domain [SM00530] (5-64)
  IPR001387 Cro/C1-type, helix-turn-helix domain [cd00093] (4-64)
  IPR010982 Lambda repressor-like, DNA-binding domain superfamily [G3DSA:1.10.260.40] (1-89)
  IPR010982 Lambda repressor-like, DNA-binding domain superfamily [SSF47413] (2-72)

Organism: NCBI:txid2029681

Mean predicted aligned error: 2.91 Å

Solvent-accessible surface area (backbone atoms only — not comparable to full-atom values): 5074 Å² total; per-residue (Å²): 118,40,29,66,42,55,47,52,42,37,56,75,61,71,54,54,50,39,57,51,20,40,75,42,72,36,59,71,96,47,6,39,61,52,41,48,29,31,44,70,56,77,44,77,76,54,69,70,52,43,54,31,44,19,64,75,49,72,46,63,63,66,51,34,63,48,84,54,67,69,62,38,51,53,52,50,52,52,48,49,54,55,52,49,62,73,68,48,85,80,130

pLDDT: mean 96.26, std 5.86, range [68.69, 98.81]